Protein AF-A0A537PVA3-F1 (afdb_monomer_lite)

pLDDT: mean 96.07, std 3.67, range [83.5, 98.75]

Radius of gyration: 12.77 Å; chains: 1; bounding box: 27×20×35 Å

Structure (mmCIF, N/CA/C/O backbone):
data_AF-A0A537PVA3-F1
#
_entry.id   AF-A0A537PVA3-F1
#
loop_
_atom_site.group_PDB
_atom_site.id
_atom_site.type_symbol
_atom_site.label_atom_id
_atom_site.label_alt_id
_atom_site.label_comp_id
_atom_site.label_asym_id
_atom_site.label_entity_id
_atom_site.label_seq_id
_atom_site.pdbx_PDB_ins_code
_atom_site.Cartn_x
_atom_site.Cartn_y
_atom_site.Cartn_z
_atom_site.occupancy
_atom_site.B_iso_or_equiv
_atom_site.auth_seq_id
_atom_site.auth_comp_id
_atom_site.auth_asym_id
_atom_site.auth_atom_id
_atom_site.pdbx_PDB_model_num
ATOM 1 N N . MET A 1 1 ? -10.482 -9.308 3.583 1.00 90.75 1 MET A N 1
ATOM 2 C CA . MET A 1 1 ? -9.248 -8.832 4.243 1.00 90.75 1 MET A CA 1
ATOM 3 C C . MET A 1 1 ? -9.473 -8.784 5.751 1.00 90.75 1 MET A C 1
ATOM 5 O O . MET A 1 1 ? -10.523 -8.296 6.154 1.00 90.75 1 MET A O 1
ATOM 9 N N . GLU A 1 2 ? -8.546 -9.290 6.573 1.00 97.50 2 GLU A N 1
ATOM 10 C CA . GLU A 1 2 ? -8.561 -9.070 8.035 1.00 97.50 2 GLU A CA 1
ATOM 11 C C . GLU A 1 2 ? -8.259 -7.593 8.335 1.00 97.50 2 GLU A C 1
ATOM 13 O O . GLU A 1 2 ? -7.418 -6.994 7.666 1.00 97.50 2 GLU A O 1
ATOM 18 N N . GLN A 1 3 ? -8.933 -7.006 9.324 1.00 98.06 3 GLN A N 1
ATOM 19 C CA . GLN A 1 3 ? -8.771 -5.603 9.717 1.00 98.06 3 GLN A CA 1
ATOM 20 C C . GLN A 1 3 ? 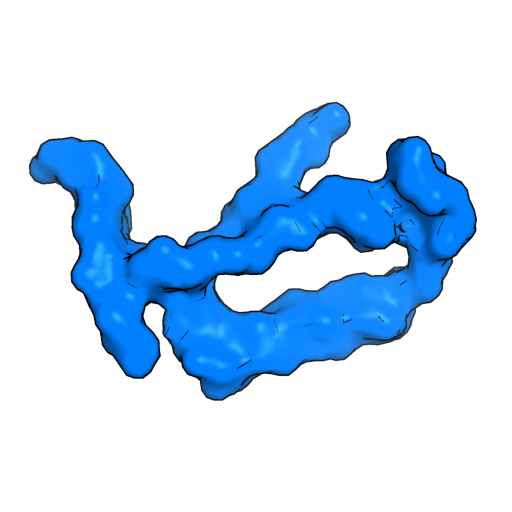-8.189 -5.500 11.133 1.00 98.06 3 GLN A C 1
ATOM 22 O O . GLN A 1 3 ? -8.504 -6.312 12.003 1.00 98.06 3 GLN A O 1
ATOM 27 N N . ARG A 1 4 ? -7.368 -4.477 11.380 1.00 98.00 4 ARG A N 1
ATOM 28 C CA . ARG A 1 4 ? -6.754 -4.149 12.673 1.00 98.00 4 ARG A CA 1
ATOM 29 C C . ARG A 1 4 ? -6.873 -2.662 12.951 1.00 98.00 4 ARG A C 1
ATOM 31 O O . ARG A 1 4 ? -6.876 -1.854 12.031 1.00 98.00 4 ARG A O 1
ATOM 38 N N . ARG A 1 5 ? -6.948 -2.286 14.226 1.00 98.19 5 ARG A N 1
ATOM 39 C CA . ARG A 1 5 ? -6.964 -0.875 14.617 1.00 98.19 5 ARG A CA 1
ATOM 40 C C . ARG A 1 5 ? -5.548 -0.367 14.862 1.00 98.19 5 ARG A C 1
ATOM 42 O O . ARG A 1 5 ? -4.814 -0.966 15.646 1.00 98.19 5 ARG A O 1
ATOM 49 N N . LEU A 1 6 ? -5.177 0.740 14.224 1.00 96.88 6 LEU A N 1
ATOM 50 C CA . LEU A 1 6 ? -3.893 1.394 14.473 1.00 96.88 6 LEU A CA 1
ATOM 51 C C . LEU A 1 6 ? -3.956 2.205 15.770 1.00 96.88 6 LEU A C 1
ATOM 53 O O . LEU A 1 6 ? -4.549 3.279 15.827 1.00 96.88 6 LEU A O 1
ATOM 57 N N . GLY A 1 7 ? -3.342 1.682 16.830 1.00 96.31 7 GLY A N 1
ATOM 58 C CA . GLY A 1 7 ? -3.364 2.308 18.151 1.00 96.31 7 GLY A CA 1
ATOM 59 C C . GLY A 1 7 ? -4.748 2.300 18.816 1.00 96.31 7 GLY A C 1
ATOM 60 O O . GLY A 1 7 ? -5.712 1.706 18.332 1.00 96.31 7 GLY A O 1
ATOM 61 N N . SER A 1 8 ? -4.855 2.969 19.965 1.00 96.88 8 SER A N 1
ATOM 62 C CA . SER A 1 8 ? -6.088 2.999 20.767 1.00 96.88 8 SER A CA 1
ATOM 63 C C . SER A 1 8 ? -7.167 3.934 20.217 1.00 96.88 8 SER A C 1
ATOM 65 O O . SER A 1 8 ? -8.314 3.847 20.652 1.00 96.88 8 SER A O 1
ATOM 67 N N . THR A 1 9 ? -6.835 4.821 19.275 1.00 96.88 9 THR A N 1
ATOM 68 C CA . THR A 1 9 ? -7.761 5.816 18.704 1.00 96.88 9 THR A CA 1
ATOM 69 C C . THR A 1 9 ? -7.699 5.936 17.180 1.00 96.88 9 THR A C 1
ATOM 71 O O . THR A 1 9 ? -8.525 6.644 16.610 1.00 96.88 9 THR A O 1
ATOM 74 N N . GLY A 1 10 ? -6.790 5.234 16.501 1.00 96.94 10 GLY A N 1
ATOM 75 C CA . GLY A 1 10 ? -6.615 5.382 15.059 1.00 96.94 10 GLY A CA 1
ATOM 76 C C . GLY A 1 10 ? -7.627 4.605 14.208 1.00 96.94 10 GLY A C 1
ATOM 77 O O . GLY A 1 10 ? -8.598 4.030 14.728 1.00 96.94 10 GLY A O 1
ATOM 78 N N . PRO A 1 11 ? -7.424 4.616 12.880 1.00 97.81 11 PRO A N 1
ATOM 79 C CA . PRO A 1 11 ? -8.321 3.977 11.926 1.00 97.81 11 PRO A CA 1
ATOM 80 C C . PRO A 1 11 ? -8.255 2.446 12.003 1.00 97.81 11 PRO A C 1
ATOM 82 O O . PRO A 1 11 ? -7.275 1.866 12.479 1.00 97.81 11 PRO A O 1
ATOM 85 N N . ALA A 1 12 ? -9.309 1.794 11.509 1.00 98.00 12 ALA A N 1
ATOM 86 C CA . ALA A 1 12 ? -9.246 0.388 11.128 1.00 98.00 12 ALA A CA 1
ATOM 87 C C . ALA A 1 12 ? -8.567 0.285 9.756 1.00 98.00 12 ALA A C 1
ATOM 89 O O . ALA A 1 12 ? -8.932 1.014 8.834 1.00 98.00 12 ALA A O 1
ATOM 90 N N . VAL A 1 13 ? -7.571 -0.584 9.645 1.00 98.38 13 VAL A N 1
ATOM 91 C CA . VAL A 1 13 ? -6.798 -0.816 8.427 1.00 98.38 13 VAL A CA 1
ATOM 92 C C . VAL A 1 13 ? -6.648 -2.306 8.159 1.00 98.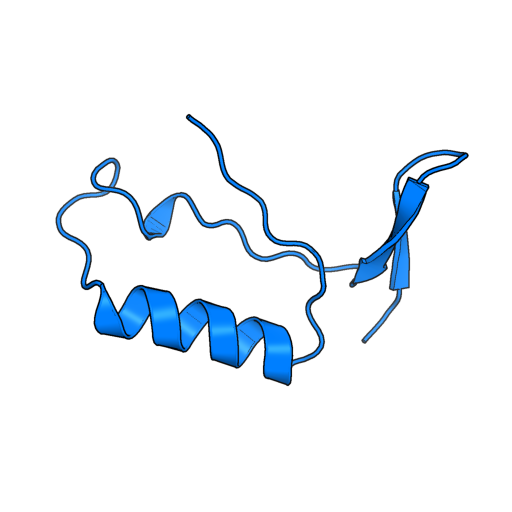38 13 VAL A C 1
ATOM 94 O O . VAL A 1 13 ? -6.749 -3.119 9.078 1.00 98.38 13 VAL A O 1
ATOM 97 N N . SER A 1 14 ? -6.358 -2.685 6.919 1.00 98.62 14 SER A N 1
ATOM 98 C CA . SER A 1 14 ? -5.974 -4.051 6.580 1.00 98.62 14 SER A CA 1
ATOM 99 C C . SER A 1 14 ? -4.805 -4.533 7.449 1.00 98.62 14 SER A C 1
ATOM 101 O O . SER A 1 14 ? -3.848 -3.803 7.695 1.00 98.62 14 SER A O 1
ATOM 103 N N . ALA A 1 15 ? -4.859 -5.788 7.900 1.00 98.00 15 ALA A N 1
ATOM 104 C CA . ALA A 1 15 ? -3.800 -6.396 8.711 1.00 98.00 15 ALA A CA 1
ATOM 105 C C . ALA A 1 15 ? -2.443 -6.463 7.981 1.00 98.00 15 ALA A C 1
ATOM 107 O O . ALA A 1 15 ? -1.402 -6.559 8.628 1.00 98.00 15 ALA A O 1
ATOM 108 N N . ILE A 1 16 ? -2.471 -6.411 6.645 1.00 98.12 16 ILE A N 1
ATOM 109 C CA . ILE A 1 16 ? -1.313 -6.309 5.754 1.00 98.12 16 ILE A CA 1
ATOM 110 C C . ILE A 1 16 ? -1.335 -4.923 5.098 1.00 98.12 16 ILE A C 1
ATOM 112 O O . ILE A 1 16 ? -2.387 -4.499 4.619 1.00 98.12 16 ILE A O 1
ATOM 116 N N . GLY A 1 17 ? -0.189 -4.239 5.065 1.00 97.94 17 GLY A N 1
ATOM 117 C CA . GLY A 1 17 ? 0.014 -2.969 4.358 1.00 97.94 17 GLY A CA 1
ATOM 118 C C . GLY A 1 17 ? 0.957 -3.111 3.159 1.00 97.94 17 GLY A C 1
ATOM 119 O O . GLY A 1 17 ? 1.660 -4.116 3.039 1.00 97.94 17 GLY A O 1
ATOM 120 N N . LEU A 1 18 ? 0.980 -2.101 2.287 1.00 98.62 18 LEU A N 1
ATOM 121 C CA . LEU A 1 18 ? 1.945 -1.976 1.190 1.00 98.62 18 LEU A CA 1
ATOM 122 C C . LEU A 1 18 ? 3.036 -0.971 1.576 1.00 98.62 18 LEU A C 1
ATOM 124 O O . LEU A 1 18 ? 2.729 0.189 1.836 1.00 98.62 18 LEU A O 1
ATOM 128 N N . GLY A 1 19 ? 4.296 -1.405 1.573 1.00 98.00 19 GLY A N 1
ATOM 129 C CA . GLY A 1 19 ? 5.443 -0.503 1.682 1.00 98.00 19 GLY A CA 1
ATOM 130 C C . GLY A 1 19 ? 5.834 0.059 0.315 1.00 98.00 19 GLY A C 1
ATOM 131 O O . GLY A 1 19 ? 6.028 -0.701 -0.634 1.00 98.00 19 GLY A O 1
ATOM 132 N N . CYS A 1 20 ? 5.981 1.379 0.218 1.00 97.12 20 CYS A N 1
ATOM 133 C CA . CYS A 1 20 ? 6.207 2.091 -1.043 1.00 97.12 20 CYS A CA 1
ATOM 134 C C . CYS A 1 20 ? 7.684 2.412 -1.329 1.00 97.12 20 CYS A C 1
ATOM 136 O O . CYS A 1 20 ? 7.989 2.953 -2.386 1.00 97.12 20 CYS A O 1
ATOM 138 N N . MET A 1 21 ? 8.624 2.057 -0.443 1.00 95.44 21 MET A N 1
ATOM 139 C CA . MET A 1 21 ? 10.046 2.411 -0.607 1.00 95.44 21 MET A CA 1
ATOM 140 C C . MET A 1 21 ? 10.666 1.863 -1.908 1.00 95.44 21 MET A C 1
ATOM 142 O O . MET A 1 21 ? 11.502 2.519 -2.523 1.00 95.44 21 MET A O 1
ATOM 146 N N . GLY A 1 22 ? 10.216 0.692 -2.374 1.00 92.88 22 GLY A N 1
ATOM 147 C CA . GLY A 1 22 ? 10.629 0.099 -3.656 1.00 92.88 22 GLY A CA 1
ATOM 148 C C . GLY A 1 22 ? 10.228 0.899 -4.901 1.00 92.88 22 GLY A C 1
ATOM 149 O O . GLY A 1 22 ? 10.727 0.619 -5.983 1.00 92.88 22 GLY A O 1
ATOM 150 N N . MET A 1 23 ? 9.339 1.883 -4.751 1.00 95.06 23 MET A N 1
ATOM 151 C CA . MET A 1 23 ? 8.883 2.788 -5.814 1.00 95.06 23 MET A CA 1
ATOM 152 C C . MET A 1 23 ? 9.691 4.098 -5.843 1.00 95.06 23 MET A C 1
ATOM 154 O O . MET A 1 23 ? 9.377 5.001 -6.614 1.00 95.06 23 MET A O 1
ATOM 158 N N . SER A 1 24 ? 10.706 4.216 -4.982 1.00 89.81 24 SER A N 1
ATOM 159 C CA . SER A 1 24 ? 11.647 5.337 -4.938 1.00 89.81 24 SER A CA 1
ATOM 160 C C . SER A 1 24 ? 12.978 4.977 -5.599 1.00 89.81 24 SER A C 1
ATOM 162 O O . SER A 1 24 ? 13.292 3.803 -5.792 1.00 89.81 24 SER A O 1
ATOM 164 N N . ASP A 1 25 ? 13.815 5.981 -5.852 1.00 83.50 25 ASP A N 1
ATOM 165 C CA . ASP A 1 25 ? 15.135 5.790 -6.467 1.00 83.50 25 ASP A CA 1
ATOM 166 C C . ASP A 1 25 ? 16.170 5.114 -5.537 1.00 83.50 25 ASP A C 1
ATOM 168 O O . ASP A 1 25 ? 17.294 4.828 -5.954 1.00 83.50 25 ASP A O 1
ATOM 172 N N . PHE A 1 26 ? 15.820 4.824 -4.276 1.00 87.69 26 PHE A N 1
ATOM 173 C CA . PHE A 1 26 ? 16.745 4.251 -3.289 1.00 87.69 26 PHE A CA 1
ATOM 174 C C . PHE A 1 26 ? 17.204 2.824 -3.606 1.00 87.69 26 PHE A C 1
ATOM 176 O O . PHE A 1 26 ? 18.294 2.430 -3.186 1.00 87.69 26 PHE A O 1
ATOM 183 N N . TYR A 1 27 ? 16.398 2.045 -4.331 1.00 88.12 27 TYR A N 1
ATOM 184 C CA . TYR A 1 27 ? 16.721 0.660 -4.699 1.00 88.12 27 TYR A CA 1
ATOM 185 C C . TYR A 1 27 ? 17.098 0.496 -6.178 1.00 88.12 27 TYR A C 1
ATOM 187 O O . TYR A 1 27 ? 17.180 -0.625 -6.679 1.00 88.12 27 TYR A O 1
ATOM 195 N N . GLY A 1 28 ? 17.384 1.607 -6.859 1.00 90.56 28 GLY A N 1
ATOM 196 C CA . GLY A 1 28 ? 17.686 1.650 -8.285 1.00 90.56 28 GLY A CA 1
ATOM 197 C C . GLY A 1 28 ? 16.525 2.207 -9.112 1.00 90.56 28 GLY A C 1
ATOM 198 O O . GLY A 1 28 ? 15.561 2.726 -8.552 1.00 90.56 28 GLY A O 1
ATOM 199 N N . PRO A 1 29 ? 16.623 2.135 -10.451 1.00 92.38 29 PRO A N 1
ATOM 200 C CA . PRO A 1 29 ? 15.599 2.671 -11.339 1.00 92.38 29 PRO A CA 1
ATOM 201 C C . PRO A 1 29 ? 14.236 2.024 -11.094 1.00 92.38 29 PRO A C 1
ATOM 203 O O . PRO A 1 29 ? 14.132 0.798 -11.015 1.00 92.38 29 PRO A O 1
ATOM 206 N N . THR A 1 30 ? 13.192 2.847 -11.047 1.00 93.88 30 THR A N 1
ATOM 207 C CA . THR A 1 30 ? 11.804 2.396 -10.916 1.00 93.88 30 THR A CA 1
ATOM 208 C C . THR A 1 30 ? 10.987 2.827 -12.127 1.00 93.88 30 THR A C 1
ATOM 210 O O . THR A 1 30 ? 11.267 3.850 -12.757 1.00 93.88 30 THR A O 1
ATOM 213 N N . ASP A 1 31 ? 9.970 2.037 -12.468 1.00 95.94 31 ASP A N 1
ATOM 214 C CA . ASP A 1 31 ? 8.979 2.441 -13.457 1.00 95.94 31 ASP A CA 1
ATOM 215 C C . ASP A 1 31 ? 7.765 3.061 -12.755 1.00 95.94 31 ASP A C 1
ATOM 217 O O . ASP A 1 31 ? 7.142 2.469 -11.864 1.00 95.94 31 ASP A O 1
ATOM 221 N N . ARG A 1 32 ? 7.421 4.286 -13.161 1.00 95.62 32 ARG A N 1
ATOM 222 C CA . ARG A 1 32 ? 6.307 5.038 -12.574 1.00 95.62 32 ARG A CA 1
ATOM 223 C C . ARG A 1 32 ? 4.956 4.378 -12.856 1.00 95.62 32 ARG A C 1
ATOM 225 O O . ARG A 1 32 ? 4.078 4.425 -11.997 1.00 95.62 32 ARG A O 1
ATOM 232 N N . GLY A 1 33 ? 4.775 3.817 -14.049 1.00 97.94 33 GLY A N 1
ATOM 233 C CA . GLY A 1 33 ? 3.539 3.151 -14.450 1.00 97.94 33 GLY A CA 1
ATOM 234 C C . GLY A 1 33 ? 3.294 1.897 -13.620 1.00 97.94 33 GLY A C 1
ATOM 235 O O . GLY A 1 33 ? 2.225 1.757 -13.029 1.00 97.94 33 GLY A O 1
ATOM 236 N N . GLU A 1 34 ? 4.310 1.050 -13.485 1.00 97.50 34 GLU A N 1
ATOM 237 C CA . GLU A 1 34 ? 4.273 -0.157 -12.651 1.00 97.50 34 GLU A CA 1
ATOM 238 C C . GLU A 1 34 ? 4.067 0.170 -11.168 1.00 97.50 34 GLU A C 1
ATOM 240 O O . GLU A 1 34 ? 3.301 -0.505 -10.479 1.00 97.50 34 GLU A O 1
ATOM 245 N N . SER A 1 35 ? 4.679 1.248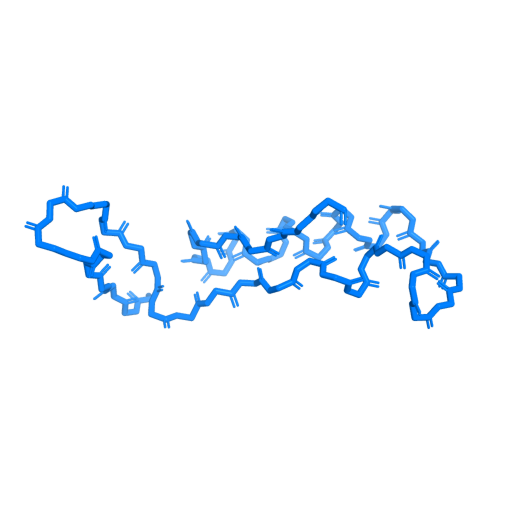 -10.670 1.00 97.69 35 SER A N 1
ATOM 246 C CA . SER A 1 35 ? 4.469 1.710 -9.290 1.00 97.69 35 SER A CA 1
ATOM 247 C C . SER A 1 35 ? 3.006 2.092 -9.041 1.00 97.69 35 SER A C 1
ATOM 249 O O . SER A 1 35 ? 2.399 1.658 -8.061 1.00 97.69 35 SER A O 1
ATOM 251 N N . ILE A 1 36 ? 2.400 2.847 -9.964 1.00 98.31 36 ILE A N 1
ATOM 252 C CA . ILE A 1 36 ? 0.978 3.215 -9.901 1.00 98.31 36 ILE A CA 1
ATOM 253 C C . ILE A 1 36 ? 0.091 1.967 -9.996 1.00 98.31 36 ILE A C 1
ATOM 255 O O . ILE A 1 36 ? -0.832 1.808 -9.195 1.00 98.31 36 ILE A O 1
ATOM 259 N N . ALA A 1 37 ? 0.381 1.060 -10.932 1.00 98.56 37 ALA A N 1
ATOM 260 C CA . ALA A 1 37 ? -0.363 -0.185 -11.099 1.00 98.56 37 ALA A CA 1
ATOM 261 C C . ALA A 1 37 ? -0.302 -1.063 -9.838 1.00 98.56 37 ALA A C 1
ATOM 263 O O . ALA A 1 37 ? -1.319 -1.615 -9.423 1.00 98.56 37 ALA A O 1
ATOM 264 N N . THR A 1 38 ? 0.856 -1.122 -9.178 1.00 98.31 38 THR A N 1
ATOM 265 C CA . THR A 1 38 ? 1.052 -1.854 -7.918 1.00 98.31 38 THR A CA 1
ATOM 266 C C . THR A 1 38 ? 0.192 -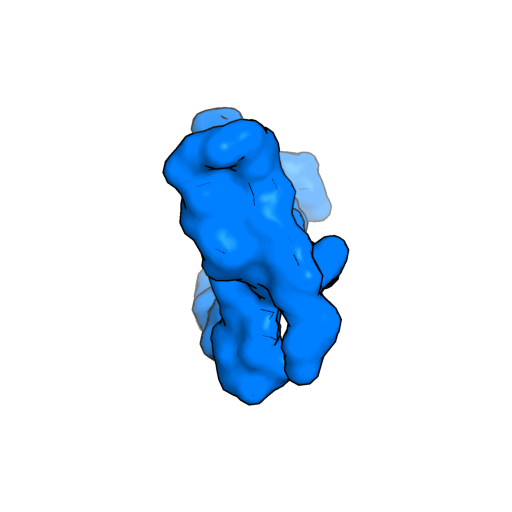1.283 -6.793 1.00 98.31 38 THR A C 1
ATOM 268 O O . THR A 1 38 ? -0.450 -2.042 -6.065 1.00 98.31 38 THR A O 1
ATOM 271 N N . ILE A 1 39 ? 0.125 0.048 -6.662 1.00 98.50 39 ILE A N 1
ATOM 272 C CA . ILE A 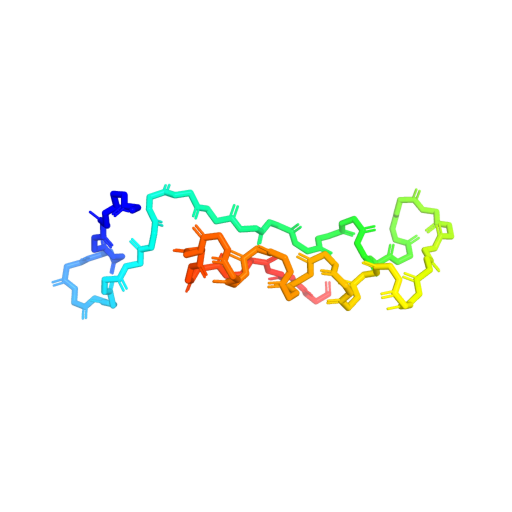1 39 ? -0.743 0.703 -5.672 1.00 98.50 39 ILE A CA 1
ATOM 273 C C . ILE A 1 39 ? -2.210 0.354 -5.940 1.00 98.50 39 ILE A C 1
ATOM 275 O O . ILE A 1 39 ? -2.916 -0.048 -5.017 1.00 98.50 39 ILE A O 1
ATOM 279 N N . HIS A 1 40 ? -2.671 0.457 -7.189 1.00 98.69 40 HIS A N 1
ATOM 280 C CA . HIS A 1 40 ? -4.049 0.102 -7.535 1.00 98.69 40 HIS A CA 1
ATOM 281 C C . HIS A 1 40 ? -4.356 -1.370 -7.253 1.00 98.69 40 HIS A C 1
ATOM 283 O O . HIS A 1 40 ? -5.362 -1.661 -6.613 1.00 98.69 40 HIS A O 1
ATOM 289 N N . ALA A 1 41 ? -3.457 -2.284 -7.620 1.00 98.69 41 ALA A N 1
ATOM 290 C CA . ALA A 1 41 ? -3.620 -3.708 -7.342 1.00 98.69 41 ALA A CA 1
ATOM 291 C C . ALA A 1 41 ? -3.721 -4.002 -5.834 1.00 98.69 41 ALA A C 1
ATOM 293 O O . ALA A 1 41 ? -4.523 -4.838 -5.417 1.00 98.69 41 ALA A O 1
ATOM 294 N N . ALA A 1 42 ? -2.946 -3.301 -5.001 1.00 98.62 42 ALA A N 1
ATOM 295 C CA . ALA A 1 42 ? -3.042 -3.416 -3.548 1.00 98.62 42 ALA A CA 1
ATOM 296 C C . ALA A 1 42 ? -4.406 -2.938 -3.022 1.00 98.62 42 ALA A C 1
ATOM 298 O O . ALA A 1 42 ? -5.028 -3.627 -2.209 1.00 98.62 42 ALA A O 1
ATOM 299 N N . LEU A 1 43 ? -4.889 -1.791 -3.507 1.00 98.56 43 LEU A N 1
ATOM 300 C CA . LEU A 1 43 ? -6.201 -1.253 -3.138 1.00 98.56 43 LEU A CA 1
ATOM 301 C C . LEU A 1 43 ? -7.335 -2.203 -3.555 1.00 98.56 43 LEU A C 1
ATOM 303 O O . LEU A 1 43 ? -8.200 -2.511 -2.736 1.00 98.56 43 LEU A O 1
ATOM 307 N N . ASP A 1 44 ? -7.287 -2.736 -4.777 1.00 98.62 44 ASP A N 1
ATOM 308 C CA . ASP A 1 44 ? -8.265 -3.701 -5.298 1.00 98.62 44 ASP A CA 1
ATOM 309 C C . ASP A 1 44 ? -8.251 -5.023 -4.511 1.00 98.62 44 ASP A C 1
ATOM 311 O O . ASP A 1 44 ? -9.294 -5.642 -4.295 1.00 98.62 44 ASP A O 1
ATOM 315 N N . ALA A 1 45 ? -7.084 -5.436 -4.006 1.00 98.31 45 ALA A N 1
ATOM 316 C CA . ALA A 1 45 ? -6.950 -6.586 -3.111 1.00 98.31 45 ALA A CA 1
ATOM 317 C C . ALA A 1 45 ? -7.498 -6.326 -1.693 1.00 98.31 45 ALA A C 1
ATOM 319 O O . ALA A 1 45 ? -7.588 -7.256 -0.887 1.00 98.31 45 ALA A O 1
ATOM 320 N N . GLY A 1 46 ? -7.884 -5.087 -1.372 1.00 98.19 46 GLY A N 1
ATOM 321 C CA . GLY A 1 46 ? -8.439 -4.683 -0.082 1.00 98.19 46 GLY A CA 1
ATOM 322 C C . GLY A 1 46 ? -7.397 -4.236 0.944 1.00 98.19 46 GLY A C 1
ATOM 323 O O . GLY A 1 46 ? -7.705 -4.232 2.140 1.00 98.19 46 GLY A O 1
ATOM 324 N N . ILE A 1 47 ? -6.176 -3.895 0.514 1.00 98.75 47 ILE A N 1
ATOM 325 C CA . ILE A 1 47 ? -5.188 -3.214 1.362 1.00 98.75 47 ILE A CA 1
ATOM 326 C C . ILE A 1 47 ? -5.631 -1.762 1.552 1.00 98.75 47 ILE A C 1
ATOM 328 O O . ILE A 1 47 ? -6.023 -1.088 0.606 1.00 98.75 47 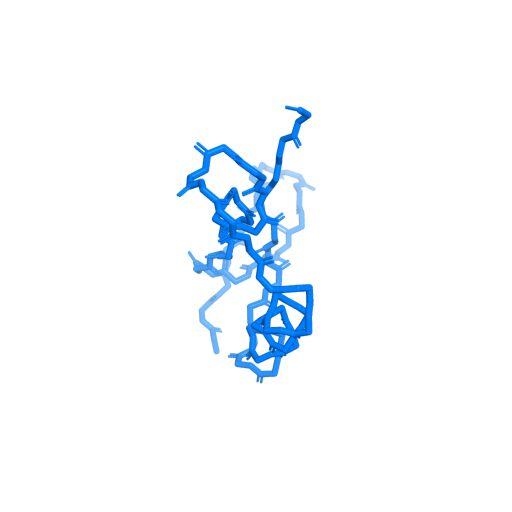ILE A O 1
ATOM 332 N N . THR A 1 48 ? -5.556 -1.269 2.785 1.00 98.44 48 THR A N 1
ATOM 333 C CA . THR A 1 48 ? -5.973 0.094 3.147 1.00 98.44 48 THR A CA 1
ATOM 334 C C . THR A 1 48 ? -4.898 0.863 3.918 1.00 98.44 48 THR A C 1
ATOM 336 O O . THR A 1 48 ? -5.172 1.951 4.419 1.00 98.44 48 THR A O 1
ATOM 339 N N . LEU A 1 49 ? -3.694 0.300 4.053 1.00 98.31 49 LEU A N 1
ATOM 340 C CA . LEU A 1 49 ? -2.533 0.954 4.652 1.00 98.31 49 LEU A CA 1
ATOM 341 C C . LEU A 1 49 ? -1.389 0.992 3.636 1.00 98.31 49 LEU A C 1
ATOM 343 O O . LEU A 1 49 ? -0.903 -0.060 3.219 1.00 98.31 49 LEU A O 1
ATOM 347 N N . LEU A 1 50 ? -0.973 2.204 3.268 1.00 98.19 50 LEU A N 1
ATOM 348 C CA . LEU A 1 50 ? 0.194 2.475 2.430 1.00 98.19 50 LEU A CA 1
ATOM 349 C C . LEU A 1 50 ? 1.254 3.159 3.299 1.00 98.19 50 LEU A C 1
ATOM 351 O O . LEU A 1 50 ? 0.952 4.168 3.935 1.00 98.19 50 LEU A O 1
ATOM 355 N N . ASP A 1 51 ? 2.458 2.600 3.340 1.00 97.62 51 ASP A N 1
ATOM 356 C CA . ASP A 1 51 ? 3.576 3.076 4.159 1.00 97.62 51 ASP A CA 1
ATOM 357 C C . ASP A 1 51 ? 4.678 3.682 3.278 1.00 97.62 51 ASP A C 1
ATOM 359 O O . ASP A 1 51 ? 5.109 3.067 2.300 1.00 97.62 51 ASP A O 1
ATOM 363 N N . THR A 1 52 ? 5.115 4.902 3.598 1.00 95.94 52 THR A N 1
ATOM 364 C CA . THR A 1 52 ? 6.123 5.661 2.837 1.00 95.94 52 THR A CA 1
ATOM 365 C C . THR A 1 52 ? 6.907 6.605 3.755 1.00 95.94 52 THR A C 1
ATOM 367 O O . THR A 1 52 ? 6.460 6.895 4.863 1.00 95.94 52 THR A O 1
ATOM 370 N N . GLY A 1 53 ? 8.053 7.105 3.285 1.00 92.00 53 GLY A N 1
ATOM 371 C CA . GLY A 1 53 ? 8.903 8.079 3.984 1.00 92.00 53 GLY A CA 1
ATOM 372 C C . GLY A 1 53 ? 9.347 9.235 3.082 1.00 92.00 53 GLY A C 1
ATOM 373 O O . GLY A 1 53 ? 8.982 9.257 1.902 1.00 92.00 53 GLY A O 1
ATOM 374 N N . ASP A 1 54 ? 10.080 10.188 3.664 1.00 84.38 54 ASP A N 1
ATOM 375 C CA . ASP A 1 54 ? 10.726 11.331 3.001 1.00 84.38 54 ASP A CA 1
ATOM 376 C C . ASP A 1 54 ? 12.092 10.998 2.376 1.00 84.38 54 ASP A C 1
ATOM 378 O O . ASP A 1 54 ? 12.769 10.051 2.841 1.00 84.38 54 ASP A O 1
#

Foldseek 3Di:
DDWDADPPPGDIWPPDAAELCQQDPPVHDHDPVVSVVVVVVCVVVPGDHYDYDD

Sequence (54 aa):
MEQRRLGSTGPAVSAIGLGCMGMSDFYGPTDRGESIATIHAALDAGITLLDTGD

Secondary structure (DSSP, 8-state):
--EEESTTTS-EEESS-EE-GGGSGGGS---HHHHHHHHHHHHHTT---EE---